Protein AF-J9Y4P2-F1 (afdb_monomer_lite)

Sequence (77 aa):
FLSGVACFGFGAFHVTGLYGPGIWVSDPYGLTGRVQAVNPAWGVEGFDPFVPGGIASHHIAAGTLGILAGLFYLSVR

Organism: NCBI:txid101014

Radius of gyration: 14.54 Å; chains: 1; bounding box: 33×17×46 Å

Structure (mmCIF, N/CA/C/O backbone):
data_AF-J9Y4P2-F1
#
_entry.id   AF-J9Y4P2-F1
#
loop_
_atom_site.group_PDB
_atom_site.id
_atom_site.type_symbol
_atom_site.label_atom_id
_atom_site.label_alt_id
_atom_site.label_comp_id
_atom_site.label_asym_id
_atom_site.label_entity_id
_atom_site.label_seq_id
_atom_site.pdbx_PDB_ins_code
_atom_site.Cartn_x
_atom_site.Cartn_y
_atom_site.Cartn_z
_atom_site.occupancy
_atom_site.B_iso_or_equiv
_atom_site.auth_seq_id
_atom_site.auth_comp_id
_atom_site.auth_asym_id
_atom_site.auth_atom_id
_atom_site.pdbx_PDB_model_num
ATOM 1 N N . PHE A 1 1 ? 10.770 4.337 -12.421 1.00 98.25 1 PHE A N 1
ATOM 2 C CA . PHE A 1 1 ? 11.463 3.280 -11.654 1.00 98.25 1 PHE A CA 1
ATOM 3 C C . PHE A 1 1 ? 11.510 3.612 -10.166 1.00 98.25 1 PHE A C 1
ATOM 5 O O . PHE A 1 1 ? 10.805 2.960 -9.409 1.00 98.25 1 PHE A O 1
ATOM 12 N N . LEU 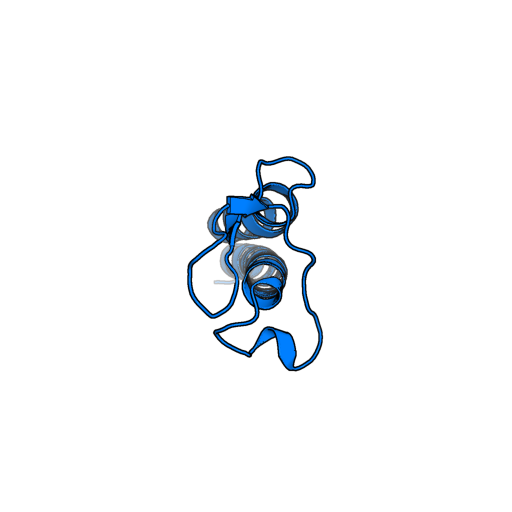A 1 2 ? 12.254 4.646 -9.741 1.00 98.69 2 LEU A N 1
ATOM 13 C CA . LEU A 1 2 ? 12.423 4.980 -8.315 1.00 98.69 2 LEU A CA 1
ATOM 14 C C . LEU A 1 2 ? 11.097 5.205 -7.574 1.00 98.69 2 LEU A C 1
ATOM 16 O O . LEU A 1 2 ? 10.898 4.630 -6.510 1.00 98.69 2 LEU A O 1
ATOM 20 N N . SER A 1 3 ? 10.151 5.943 -8.166 1.00 98.69 3 SER A N 1
ATOM 21 C CA . SER A 1 3 ? 8.819 6.125 -7.570 1.00 98.69 3 SER A CA 1
ATOM 22 C C . SER A 1 3 ? 8.060 4.805 -7.385 1.00 98.69 3 SER A C 1
ATOM 24 O O . SER A 1 3 ? 7.322 4.664 -6.420 1.00 98.69 3 SER A O 1
ATOM 26 N N . GLY A 1 4 ? 8.273 3.819 -8.265 1.00 98.81 4 GLY A N 1
ATOM 27 C CA . GLY A 1 4 ? 7.697 2.479 -8.126 1.00 98.81 4 GLY A CA 1
ATOM 28 C C . GLY A 1 4 ? 8.296 1.712 -6.945 1.00 98.81 4 GLY A C 1
ATOM 29 O O . GLY A 1 4 ? 7.553 1.144 -6.153 1.00 98.81 4 GLY A O 1
ATOM 30 N N . VAL A 1 5 ? 9.623 1.771 -6.768 1.00 98.88 5 VAL A N 1
ATOM 31 C CA . VAL A 1 5 ? 10.312 1.181 -5.602 1.00 98.88 5 VAL A CA 1
ATOM 32 C C . VAL A 1 5 ? 9.831 1.823 -4.300 1.00 98.88 5 VAL A C 1
ATOM 34 O O . VAL A 1 5 ? 9.506 1.111 -3.352 1.00 98.88 5 VAL A O 1
ATOM 37 N N . ALA A 1 6 ? 9.730 3.154 -4.266 1.00 98.88 6 ALA A N 1
ATOM 38 C CA . ALA A 1 6 ? 9.234 3.881 -3.100 1.00 98.88 6 ALA A CA 1
ATOM 39 C C . ALA A 1 6 ? 7.773 3.520 -2.775 1.00 98.88 6 ALA A C 1
ATOM 41 O O . ALA A 1 6 ? 7.453 3.233 -1.623 1.00 98.88 6 ALA A O 1
ATOM 42 N N . CYS A 1 7 ? 6.903 3.475 -3.790 1.00 98.88 7 CYS A N 1
ATOM 43 C CA . CYS A 1 7 ? 5.490 3.125 -3.639 1.00 98.88 7 CYS A CA 1
ATOM 44 C C . CYS A 1 7 ? 5.311 1.685 -3.135 1.00 98.88 7 CYS A C 1
ATOM 46 O O . CYS A 1 7 ? 4.610 1.465 -2.145 1.00 98.88 7 CYS A O 1
ATOM 48 N N . PHE A 1 8 ? 6.018 0.726 -3.743 1.00 98.88 8 PHE A N 1
ATOM 49 C CA . PHE A 1 8 ? 5.989 -0.671 -3.317 1.00 98.88 8 PHE A CA 1
ATOM 50 C C . PHE A 1 8 ? 6.466 -0.816 -1.871 1.00 98.88 8 PHE A C 1
ATOM 52 O O . PHE A 1 8 ? 5.788 -1.450 -1.069 1.00 98.88 8 PHE A O 1
ATOM 59 N N . GLY A 1 9 ? 7.600 -0.203 -1.517 1.00 98.75 9 GLY A N 1
ATOM 60 C CA . GLY A 1 9 ? 8.145 -0.287 -0.163 1.00 98.75 9 GLY A CA 1
ATOM 61 C C . GLY A 1 9 ? 7.204 0.301 0.891 1.00 98.75 9 GLY A C 1
ATOM 62 O O . GLY A 1 9 ? 7.002 -0.301 1.947 1.00 98.75 9 GLY A O 1
ATOM 63 N N . PHE A 1 10 ? 6.568 1.436 0.591 1.00 98.88 10 PHE A N 1
ATOM 64 C CA . PHE A 1 10 ? 5.564 2.023 1.475 1.00 98.88 10 PHE A CA 1
ATOM 65 C C . PHE A 1 10 ? 4.373 1.075 1.690 1.00 98.88 10 PHE A C 1
ATOM 67 O O . PHE A 1 10 ? 4.015 0.798 2.835 1.00 98.88 10 PHE A O 1
ATOM 74 N N . GLY A 1 11 ? 3.805 0.516 0.617 1.00 98.75 11 GLY A N 1
ATOM 75 C CA . GLY A 1 11 ? 2.693 -0.433 0.719 1.00 98.75 11 GLY A CA 1
ATOM 76 C C . GLY A 1 11 ? 3.072 -1.725 1.444 1.00 98.75 11 GLY A C 1
ATOM 77 O O . GLY A 1 11 ? 2.391 -2.124 2.382 1.00 98.75 11 GLY A O 1
ATOM 78 N N . ALA A 1 12 ? 4.174 -2.357 1.039 1.00 98.81 12 ALA A N 1
ATOM 79 C CA . ALA A 1 12 ? 4.569 -3.690 1.488 1.00 98.81 12 ALA A CA 1
ATOM 80 C C . ALA A 1 12 ? 5.104 -3.735 2.925 1.00 98.81 12 ALA A C 1
ATOM 82 O O . ALA A 1 12 ? 4.951 -4.765 3.583 1.00 98.81 12 ALA A O 1
ATOM 83 N N . PHE A 1 13 ? 5.723 -2.653 3.411 1.00 98.75 13 PHE A N 1
ATOM 84 C CA . PHE A 1 13 ? 6.395 -2.638 4.715 1.00 98.75 13 PHE A CA 1
ATOM 85 C C . PHE A 1 13 ? 5.782 -1.653 5.706 1.00 98.75 13 PHE A C 1
ATOM 87 O O . PHE A 1 13 ? 5.536 -2.023 6.854 1.00 98.75 13 PHE A O 1
ATOM 94 N N . HIS A 1 14 ? 5.544 -0.408 5.281 1.00 98.81 14 HIS A N 1
ATOM 95 C CA . HIS A 1 14 ? 5.063 0.638 6.180 1.00 98.81 14 HIS A CA 1
ATOM 96 C C . HIS A 1 14 ? 3.581 0.452 6.514 1.00 98.81 14 HIS A C 1
ATOM 98 O O . HIS A 1 14 ? 3.237 0.351 7.689 1.00 98.81 14 HIS A O 1
ATOM 104 N N . VAL A 1 15 ? 2.717 0.362 5.495 1.00 98.81 15 VAL A N 1
ATOM 105 C CA . VAL A 1 15 ? 1.252 0.279 5.667 1.00 98.81 15 VAL A CA 1
ATOM 106 C C . VAL A 1 15 ? 0.817 -1.057 6.270 1.00 98.81 15 VAL A C 1
ATOM 108 O O . VAL A 1 15 ? -0.035 -1.096 7.158 1.00 98.81 15 VAL A O 1
ATOM 111 N N . THR A 1 16 ? 1.427 -2.157 5.828 1.00 98.81 16 THR A N 1
ATOM 112 C CA . THR A 1 16 ? 1.142 -3.501 6.361 1.00 98.81 16 THR A CA 1
ATOM 113 C C . THR A 1 16 ? 1.576 -3.676 7.809 1.00 98.81 16 THR A C 1
ATOM 115 O O . THR A 1 16 ? 1.141 -4.617 8.464 1.00 98.81 16 THR A O 1
ATOM 118 N N . GLY A 1 17 ? 2.454 -2.806 8.311 1.00 98.62 17 GLY A N 1
ATOM 119 C CA . GLY A 1 17 ? 3.086 -2.967 9.613 1.00 98.62 17 GLY A CA 1
ATOM 120 C C . GLY A 1 17 ? 4.124 -4.095 9.669 1.00 98.62 17 GLY A C 1
ATOM 121 O O . GLY A 1 17 ? 4.623 -4.394 10.749 1.00 98.62 17 GLY A O 1
ATOM 122 N N . LEU A 1 18 ? 4.476 -4.719 8.535 1.00 98.25 18 LEU A N 1
ATOM 123 C CA . LEU A 1 18 ? 5.489 -5.782 8.493 1.00 98.25 18 LEU A CA 1
ATOM 124 C C . LEU A 1 18 ? 6.872 -5.262 8.914 1.00 98.25 18 LEU A C 1
ATOM 126 O O . LEU A 1 18 ? 7.621 -5.954 9.599 1.00 98.25 18 LEU A O 1
ATOM 130 N N . TYR A 1 19 ? 7.208 -4.042 8.492 1.00 98.25 19 TYR A N 1
ATOM 131 C CA . TYR A 1 19 ? 8.432 -3.347 8.889 1.00 98.25 19 TYR A CA 1
ATOM 132 C C . TYR A 1 19 ? 8.169 -1.835 8.973 1.00 98.25 19 TYR A C 1
ATOM 134 O O . TYR A 1 19 ? 8.840 -1.006 8.359 1.00 98.25 19 TYR A O 1
ATOM 142 N N . GLY A 1 20 ? 7.114 -1.482 9.705 1.00 98.00 20 GLY A N 1
ATOM 143 C CA . GLY A 1 20 ? 6.676 -0.112 9.932 1.00 98.00 20 GLY A CA 1
ATOM 144 C C . GLY A 1 20 ? 5.525 -0.056 10.936 1.00 98.00 20 GLY A C 1
ATOM 145 O O . GLY A 1 20 ? 5.084 -1.095 11.421 1.00 98.00 20 GLY A O 1
ATOM 146 N N . PRO A 1 21 ? 5.043 1.144 11.287 1.00 98.38 21 PRO A N 1
ATOM 147 C CA . PRO A 1 21 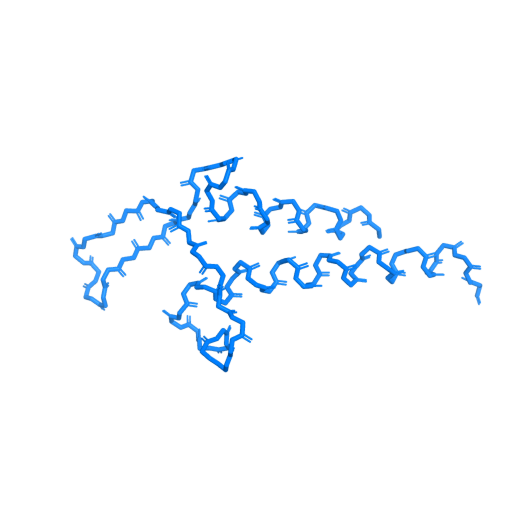? 4.015 1.297 12.312 1.00 98.3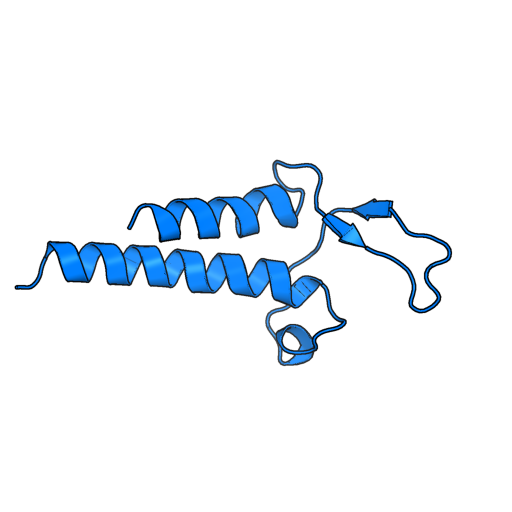8 21 PRO A CA 1
ATOM 148 C C . PRO A 1 21 ? 2.595 0.954 11.828 1.00 98.38 21 PRO A C 1
ATOM 150 O O . PRO A 1 21 ? 1.697 0.840 12.656 1.00 98.38 21 PRO A O 1
ATOM 153 N N . GLY A 1 22 ? 2.367 0.795 10.521 1.00 98.69 22 GLY A N 1
ATOM 154 C CA . GLY A 1 22 ? 1.024 0.789 9.946 1.00 98.69 22 GLY A CA 1
ATOM 155 C C . GLY A 1 22 ? 0.504 2.207 9.701 1.00 98.69 22 GLY A C 1
ATOM 156 O O . GLY A 1 22 ? 1.283 3.153 9.585 1.00 98.69 22 GLY A O 1
ATOM 157 N N . ILE A 1 23 ? -0.817 2.365 9.618 1.00 98.81 23 ILE A N 1
ATOM 158 C CA . ILE A 1 23 ? -1.478 3.656 9.362 1.00 98.81 23 ILE A CA 1
ATOM 159 C C . ILE A 1 23 ? -2.606 3.910 10.362 1.00 98.81 23 ILE A C 1
ATOM 161 O O . ILE A 1 23 ? -3.002 3.021 11.113 1.00 98.81 23 ILE A O 1
ATOM 165 N N . TRP A 1 24 ? -3.133 5.133 10.381 1.00 98.75 24 TRP A N 1
ATOM 166 C CA . TRP A 1 24 ? -4.317 5.460 11.169 1.00 98.75 24 TRP A CA 1
ATOM 167 C C . TRP A 1 24 ? -5.562 4.746 10.630 1.00 98.75 24 TRP A C 1
ATOM 169 O O . TRP A 1 24 ? -5.859 4.820 9.438 1.00 98.75 24 TRP A O 1
ATOM 179 N N . VAL A 1 25 ? -6.308 4.102 11.522 1.00 98.50 25 VAL A N 1
ATOM 180 C CA . VAL A 1 25 ? -7.619 3.494 11.264 1.00 98.50 25 VAL A CA 1
ATOM 181 C C . VAL A 1 25 ? -8.569 3.836 12.410 1.00 98.50 25 VAL A C 1
ATOM 183 O O . VAL A 1 25 ? -8.129 4.171 13.510 1.00 98.50 25 VAL A O 1
ATOM 186 N N . SER A 1 26 ? -9.875 3.754 12.172 1.00 98.38 26 SER A N 1
ATOM 187 C CA . SER A 1 26 ? -10.897 4.009 13.190 1.00 98.38 26 SER A CA 1
ATOM 188 C C . SER A 1 26 ? -12.122 3.131 12.964 1.00 98.38 26 SER A C 1
ATOM 190 O O . SER A 1 26 ? -12.324 2.611 11.867 1.00 98.38 26 SER A O 1
ATOM 192 N N . ASP A 1 27 ? -12.957 2.998 13.992 1.00 97.81 27 ASP A N 1
ATOM 193 C CA . ASP A 1 27 ? -14.333 2.536 13.818 1.00 97.81 27 ASP A CA 1
ATOM 194 C C . ASP A 1 27 ? -15.168 3.546 12.997 1.00 97.81 27 ASP A C 1
ATOM 196 O O . ASP A 1 27 ? -14.781 4.719 12.900 1.00 97.81 27 ASP A O 1
ATOM 200 N N . PRO A 1 28 ? -16.330 3.124 12.454 1.00 97.94 28 PRO A N 1
ATOM 201 C CA . PRO A 1 28 ? -17.177 3.968 11.606 1.00 97.94 28 PRO A CA 1
ATOM 202 C C . PRO A 1 28 ? -17.694 5.258 12.259 1.00 97.94 28 PRO A C 1
ATOM 204 O O . PRO A 1 28 ? -18.099 6.170 11.542 1.00 97.94 28 PRO A O 1
ATOM 207 N N . TYR A 1 29 ? -17.694 5.350 13.591 1.00 97.94 29 TYR A N 1
ATOM 208 C CA . TYR A 1 29 ? -18.149 6.525 14.337 1.00 97.94 29 TYR A CA 1
ATOM 209 C C . TYR A 1 29 ? -16.998 7.430 14.797 1.00 97.94 29 TYR A C 1
ATOM 211 O O . TYR A 1 29 ? -17.251 8.466 15.410 1.00 97.94 29 TYR A O 1
ATOM 219 N N . GLY A 1 30 ? -15.742 7.081 14.502 1.00 97.88 30 GLY A N 1
ATOM 220 C CA . GLY A 1 30 ? -14.594 7.928 14.832 1.00 97.88 30 GLY A CA 1
ATOM 221 C C . GLY A 1 30 ? -14.238 7.967 16.323 1.00 97.88 30 GLY A C 1
ATOM 222 O O . GLY A 1 30 ? -13.641 8.944 16.770 1.00 97.88 30 GLY A O 1
ATOM 223 N N . LEU A 1 31 ? -14.618 6.954 17.108 1.00 98.50 31 LEU A N 1
ATOM 224 C CA . LEU A 1 31 ? -14.506 6.975 18.574 1.00 98.50 31 LEU A CA 1
ATOM 225 C C . LEU A 1 31 ? -13.251 6.271 19.111 1.00 98.50 31 LEU A C 1
ATOM 227 O O . LEU A 1 31 ? -12.816 6.536 20.229 1.00 98.50 31 LEU A O 1
ATOM 231 N N . THR A 1 32 ? -12.668 5.366 18.329 1.00 98.38 32 THR A N 1
ATOM 232 C CA . THR A 1 32 ? -11.599 4.440 18.744 1.00 98.38 32 THR A CA 1
ATOM 233 C C . THR A 1 32 ? -10.414 4.450 17.777 1.00 98.38 32 THR A C 1
ATOM 235 O O . THR A 1 32 ? -9.751 3.435 17.554 1.00 98.38 32 THR A O 1
ATOM 238 N N . GLY A 1 33 ? -10.133 5.620 17.199 1.00 98.44 33 GLY A N 1
ATOM 239 C CA . GLY A 1 33 ? -9.044 5.808 16.249 1.00 98.44 33 GLY A CA 1
ATOM 240 C C . GLY A 1 33 ? -7.664 5.508 16.841 1.00 98.44 33 GLY A C 1
ATOM 241 O O . GLY A 1 33 ? -7.343 5.923 17.957 1.00 98.44 33 GLY A O 1
ATOM 242 N N . ARG A 1 34 ? -6.841 4.777 16.086 1.00 98.62 34 ARG A N 1
ATOM 243 C CA . ARG A 1 34 ? -5.459 4.437 16.454 1.00 98.62 34 ARG A CA 1
ATOM 244 C C . ARG A 1 34 ? -4.629 4.074 15.228 1.00 98.62 34 ARG A C 1
ATOM 246 O O . ARG A 1 34 ? -5.162 3.758 14.169 1.00 98.62 34 ARG A O 1
ATOM 253 N N . VAL A 1 35 ? -3.309 4.059 15.388 1.00 98.75 35 VAL A N 1
ATOM 254 C CA . VAL A 1 35 ? -2.404 3.475 14.389 1.00 98.75 35 VAL A CA 1
ATOM 255 C C . VAL A 1 35 ? -2.472 1.947 14.470 1.00 98.75 35 VAL A C 1
ATOM 257 O O . VAL A 1 35 ? -2.434 1.385 15.567 1.00 98.75 35 VAL A O 1
ATOM 260 N N . GLN A 1 36 ? -2.585 1.274 13.325 1.00 98.62 36 GLN A N 1
ATOM 261 C CA . GLN A 1 36 ? -2.623 -0.183 13.236 1.00 98.62 36 GLN A CA 1
ATOM 262 C C . GLN A 1 36 ? -2.028 -0.691 11.914 1.00 98.62 36 GLN A C 1
ATOM 264 O O . GLN A 1 36 ? -2.110 -0.034 10.876 1.00 98.62 36 GLN A O 1
ATOM 269 N N . ALA A 1 37 ? -1.485 -1.909 11.950 1.00 98.69 37 ALA A N 1
ATOM 270 C CA . ALA A 1 37 ? -1.195 -2.706 10.764 1.00 98.69 37 ALA A CA 1
ATOM 271 C C . ALA A 1 37 ? -2.472 -2.987 9.947 1.00 98.69 37 ALA A C 1
ATOM 273 O O . ALA A 1 37 ? -3.538 -3.266 10.512 1.00 98.69 37 ALA A O 1
ATOM 274 N N . VAL A 1 38 ? -2.347 -2.952 8.618 1.00 98.62 38 VAL A N 1
ATOM 275 C CA . VAL A 1 38 ? -3.448 -3.189 7.674 1.00 98.62 38 VAL A CA 1
ATOM 276 C C . VAL A 1 38 ? -3.121 -4.373 6.767 1.00 98.62 38 VAL A C 1
ATOM 278 O O . VAL A 1 38 ? -2.141 -4.353 6.027 1.00 98.62 38 VAL A O 1
ATOM 281 N N . ASN A 1 39 ? -3.970 -5.399 6.785 1.00 98.62 39 ASN A N 1
ATOM 282 C CA . ASN A 1 39 ? -3.865 -6.505 5.836 1.00 98.62 39 ASN A CA 1
ATOM 283 C C . ASN A 1 39 ? -4.392 -6.059 4.456 1.00 98.62 39 ASN A C 1
ATOM 285 O O . ASN A 1 39 ? -5.495 -5.504 4.403 1.00 98.62 39 ASN A O 1
ATOM 289 N N . PRO A 1 40 ? -3.658 -6.274 3.348 1.00 98.75 40 PRO A N 1
ATOM 290 C CA . PRO A 1 40 ? -4.148 -5.927 2.020 1.00 98.75 40 PRO A CA 1
ATOM 291 C C . PRO A 1 40 ? -5.403 -6.718 1.641 1.00 98.75 40 PRO A C 1
ATOM 293 O O . PRO A 1 40 ? -5.503 -7.919 1.894 1.00 98.75 40 PRO A O 1
ATOM 296 N N . ALA A 1 41 ? -6.332 -6.029 0.981 1.00 98.69 41 ALA A N 1
ATOM 297 C CA . ALA A 1 41 ? -7.515 -6.620 0.371 1.00 98.69 41 ALA A CA 1
ATOM 298 C C . ALA A 1 41 ? -7.317 -6.718 -1.146 1.00 98.69 41 ALA A C 1
ATOM 300 O O . ALA A 1 41 ? -6.966 -5.728 -1.793 1.00 98.69 41 ALA A O 1
ATOM 301 N N . TRP A 1 42 ? -7.521 -7.913 -1.700 1.00 98.56 42 TRP A N 1
ATOM 302 C CA . TRP A 1 42 ? -7.273 -8.211 -3.117 1.00 98.56 42 TRP A CA 1
ATOM 303 C C . TRP A 1 42 ? -8.554 -8.442 -3.922 1.00 98.56 42 TRP A C 1
ATOM 305 O O . TRP A 1 42 ? -8.484 -8.529 -5.148 1.00 98.56 42 TRP A O 1
ATOM 315 N N . GLY A 1 43 ? -9.705 -8.574 -3.256 1.00 98.50 43 GLY A N 1
ATOM 316 C CA . GLY A 1 43 ? -10.999 -8.672 -3.914 1.00 98.50 43 GLY A CA 1
ATOM 317 C C . GLY A 1 43 ? -11.570 -7.301 -4.279 1.00 98.50 43 GLY A C 1
ATOM 318 O O . GLY A 1 43 ? -10.884 -6.276 -4.271 1.00 98.50 43 GLY A O 1
ATOM 319 N N . VAL A 1 44 ? -12.862 -7.284 -4.607 1.00 98.44 44 VAL A N 1
ATOM 320 C CA . VAL A 1 44 ? -13.585 -6.060 -4.996 1.00 98.44 44 VAL A CA 1
ATOM 321 C C . VAL A 1 44 ? -13.660 -5.038 -3.862 1.00 98.44 44 VAL A C 1
ATOM 323 O O . VAL A 1 44 ? -13.689 -3.837 -4.112 1.00 98.44 44 VAL A O 1
ATOM 326 N N . GLU A 1 45 ? -13.623 -5.502 -2.616 1.00 98.19 45 GLU A N 1
ATOM 327 C CA . GLU A 1 45 ? -13.597 -4.673 -1.414 1.00 98.19 45 GLU A CA 1
ATOM 328 C C . GLU A 1 45 ? -12.341 -3.794 -1.322 1.00 98.19 45 GLU A C 1
ATOM 330 O O . GLU A 1 45 ? -12.364 -2.772 -0.649 1.00 98.19 45 GLU A O 1
ATOM 335 N N . GLY A 1 46 ? -11.262 -4.126 -2.043 1.00 98.50 46 GLY A N 1
ATOM 336 C CA . GLY A 1 46 ? -10.080 -3.266 -2.150 1.00 98.50 46 GLY A CA 1
ATOM 337 C C . GLY A 1 46 ? -10.329 -1.949 -2.899 1.00 98.50 46 GLY A C 1
ATOM 338 O O . GLY A 1 46 ? -9.499 -1.046 -2.827 1.00 98.50 46 GLY A O 1
ATOM 339 N N . PHE A 1 47 ? -11.458 -1.823 -3.604 1.00 98.44 47 PHE A N 1
ATOM 340 C CA . PHE A 1 47 ? -11.878 -0.588 -4.275 1.00 98.44 47 PHE A CA 1
ATOM 341 C C . PHE A 1 47 ? -12.905 0.216 -3.463 1.00 98.44 47 PHE A C 1
ATOM 343 O O . PHE A 1 47 ? -13.291 1.305 -3.891 1.00 98.44 47 PHE A O 1
ATOM 350 N N . ASP A 1 48 ? -13.350 -0.292 -2.310 1.00 98.56 48 ASP A N 1
ATOM 351 C CA . ASP A 1 48 ? -14.210 0.459 -1.397 1.00 98.56 48 ASP A CA 1
ATOM 352 C C . ASP A 1 48 ? -13.382 1.564 -0.708 1.00 98.56 48 ASP A C 1
ATOM 354 O O . ASP A 1 48 ? -12.382 1.260 -0.048 1.00 98.56 48 ASP A O 1
ATOM 358 N N . PRO A 1 49 ? -13.775 2.847 -0.821 1.00 98.38 49 PRO A N 1
ATOM 359 C CA . PRO A 1 49 ? -13.033 3.959 -0.226 1.00 98.38 49 PRO A CA 1
ATOM 360 C C . PRO A 1 49 ? -12.969 3.928 1.311 1.00 98.38 49 PRO A C 1
ATOM 362 O O . PRO A 1 49 ? -12.177 4.674 1.889 1.00 98.38 49 PRO A O 1
ATOM 365 N N . PHE A 1 50 ? -13.769 3.091 1.978 1.00 98.19 50 PHE A N 1
ATOM 366 C CA . PHE A 1 50 ? -13.785 2.946 3.436 1.00 98.19 50 PHE A CA 1
ATOM 367 C C . PHE A 1 50 ? -13.108 1.659 3.937 1.00 98.19 50 PHE A C 1
ATOM 369 O O . PHE A 1 50 ? -13.023 1.451 5.150 1.00 98.19 50 PHE A O 1
ATOM 376 N N . VAL A 1 51 ? -12.579 0.814 3.043 1.00 98.19 51 VAL A N 1
ATOM 377 C CA . VAL A 1 51 ? -11.824 -0.392 3.413 1.00 98.19 51 VAL A CA 1
ATOM 378 C C . VAL A 1 51 ? -10.318 -0.115 3.292 1.00 98.19 51 VAL A C 1
ATOM 380 O O . VAL A 1 51 ? -9.771 -0.077 2.189 1.00 98.19 51 VAL A O 1
ATOM 383 N N . PRO A 1 52 ? -9.579 0.026 4.412 1.00 98.56 52 PRO A N 1
ATOM 384 C CA . PRO A 1 52 ? -8.168 0.425 4.377 1.00 98.56 52 PRO A CA 1
ATOM 385 C C . PRO A 1 52 ? -7.260 -0.603 3.689 1.00 98.56 52 PRO A C 1
ATOM 387 O O . PRO A 1 52 ? -6.195 -0.241 3.188 1.00 98.56 52 PRO A O 1
ATOM 390 N N . GLY A 1 53 ? -7.682 -1.871 3.614 1.00 98.69 53 GLY A N 1
ATOM 391 C CA . GLY A 1 53 ? -6.960 -2.924 2.894 1.00 98.69 53 GLY A CA 1
ATOM 392 C C . GLY A 1 53 ? -6.684 -2.583 1.425 1.00 98.69 53 GLY A C 1
ATOM 393 O O . GLY A 1 53 ? -5.662 -3.021 0.892 1.00 98.69 53 GLY A O 1
ATOM 394 N N . GLY A 1 54 ? -7.529 -1.751 0.804 1.00 98.75 54 GLY A N 1
ATOM 395 C CA . GLY A 1 54 ? -7.328 -1.231 -0.549 1.00 98.75 54 GLY A CA 1
ATOM 396 C C . GLY A 1 54 ? -6.095 -0.335 -0.700 1.00 98.75 54 GLY A C 1
ATOM 397 O O . GLY A 1 54 ? -5.439 -0.333 -1.738 1.00 98.75 54 GLY A O 1
ATOM 398 N N . ILE A 1 55 ? -5.706 0.391 0.353 1.00 98.81 55 ILE A N 1
ATOM 399 C CA . ILE A 1 55 ? -4.548 1.299 0.321 1.00 98.81 55 ILE A CA 1
ATOM 400 C C . ILE A 1 55 ? -3.249 0.499 0.169 1.00 98.81 55 ILE A C 1
ATOM 402 O O . ILE A 1 55 ? -2.390 0.854 -0.646 1.00 98.81 55 ILE A O 1
ATOM 406 N N . ALA A 1 56 ? -3.114 -0.587 0.938 1.00 98.75 56 ALA A N 1
ATOM 407 C CA . ALA A 1 56 ? -1.950 -1.465 0.887 1.00 98.75 56 ALA A CA 1
ATOM 408 C C . ALA A 1 56 ? -1.855 -2.186 -0.465 1.00 98.75 56 ALA A C 1
ATOM 410 O O . ALA A 1 56 ? -0.801 -2.144 -1.105 1.00 98.75 56 ALA A O 1
ATOM 411 N N . SER A 1 57 ? -2.951 -2.797 -0.935 1.00 98.88 57 SER A N 1
ATOM 412 C CA . SER A 1 57 ? -2.967 -3.499 -2.224 1.00 98.88 57 SER A CA 1
ATOM 413 C C . SER A 1 57 ? -2.723 -2.554 -3.401 1.00 98.88 57 SER A C 1
ATOM 415 O O . SER A 1 57 ? -1.939 -2.897 -4.289 1.00 98.88 57 SER A O 1
ATOM 417 N N . HIS A 1 58 ? -3.278 -1.336 -3.370 1.00 98.88 58 HIS A N 1
ATOM 418 C CA . HIS A 1 58 ? -2.992 -0.294 -4.357 1.00 98.88 58 HIS A CA 1
ATOM 419 C C . HIS A 1 58 ? -1.496 0.027 -4.436 1.00 98.88 58 HIS A C 1
ATOM 421 O O . HIS A 1 58 ? -0.924 -0.015 -5.522 1.00 98.88 58 HIS A O 1
ATOM 427 N N . HIS A 1 59 ? -0.841 0.315 -3.307 1.00 98.94 59 HIS A N 1
ATOM 428 C CA . HIS A 1 59 ? 0.579 0.686 -3.303 1.00 98.94 59 HIS A CA 1
ATOM 429 C C . HIS A 1 59 ? 1.490 -0.459 -3.744 1.00 98.94 59 HIS A C 1
ATOM 431 O O . HIS A 1 59 ? 2.453 -0.239 -4.479 1.00 98.94 59 HIS A O 1
ATOM 437 N N . ILE A 1 60 ? 1.175 -1.690 -3.340 1.00 98.88 60 ILE A N 1
ATOM 438 C CA . ILE A 1 60 ? 1.915 -2.872 -3.785 1.00 98.88 60 ILE A CA 1
ATOM 439 C C . ILE A 1 60 ? 1.770 -3.030 -5.305 1.00 98.88 60 ILE A C 1
ATOM 441 O O . ILE A 1 60 ? 2.776 -3.069 -6.013 1.00 98.88 60 ILE A O 1
ATOM 445 N N . ALA A 1 61 ? 0.539 -3.047 -5.825 1.00 98.88 61 ALA A N 1
ATOM 446 C CA . ALA A 1 61 ? 0.280 -3.262 -7.247 1.00 98.88 61 ALA A CA 1
ATOM 447 C C . ALA A 1 61 ? 0.821 -2.120 -8.127 1.00 98.88 61 ALA A C 1
ATOM 449 O O . ALA A 1 61 ? 1.549 -2.367 -9.093 1.00 98.88 61 ALA A O 1
ATOM 450 N N . ALA A 1 62 ? 0.513 -0.867 -7.781 1.00 98.88 62 ALA A N 1
ATOM 451 C CA . ALA A 1 62 ? 0.984 0.311 -8.506 1.00 98.88 62 ALA A CA 1
ATOM 452 C C . ALA A 1 62 ? 2.510 0.454 -8.420 1.00 98.88 62 ALA A C 1
ATOM 454 O O . ALA A 1 62 ? 3.151 0.798 -9.414 1.00 98.88 62 ALA A O 1
ATOM 455 N N . GLY A 1 63 ? 3.107 0.136 -7.267 1.00 98.88 63 GLY A N 1
ATOM 456 C CA . GLY A 1 63 ? 4.554 0.117 -7.083 1.00 98.88 63 GLY A CA 1
ATOM 457 C C . GLY A 1 63 ? 5.241 -0.896 -7.997 1.00 98.88 63 GLY A C 1
ATOM 458 O O . GLY A 1 63 ? 6.158 -0.529 -8.737 1.00 98.88 63 GLY A O 1
ATOM 459 N N . THR A 1 64 ? 4.755 -2.142 -8.026 1.00 98.88 64 THR A N 1
ATOM 460 C CA . THR A 1 64 ? 5.255 -3.183 -8.939 1.00 98.88 64 THR A CA 1
ATOM 461 C C . THR A 1 64 ? 5.130 -2.751 -10.400 1.00 98.88 64 THR A C 1
ATOM 463 O O . THR A 1 64 ? 6.114 -2.803 -11.141 1.00 98.88 64 THR A O 1
ATOM 466 N N . LEU A 1 65 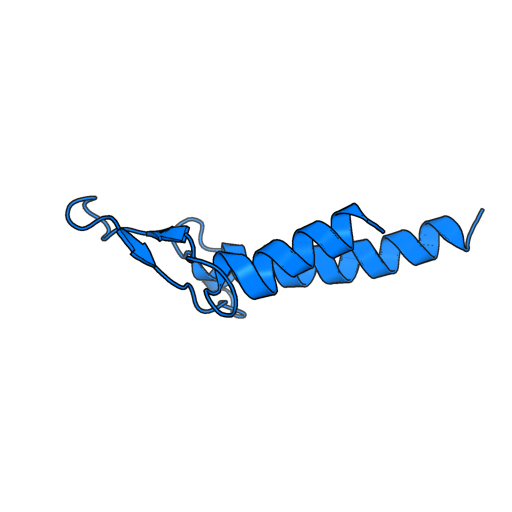? 3.961 -2.258 -10.818 1.00 98.88 65 LEU A N 1
ATOM 467 C CA . LEU A 1 65 ? 3.766 -1.802 -12.195 1.00 98.88 65 LEU A CA 1
ATOM 468 C C . LEU A 1 65 ? 4.662 -0.598 -12.534 1.00 98.88 65 LEU A C 1
ATOM 470 O O . LEU A 1 65 ? 5.237 -0.549 -13.619 1.00 98.88 65 LEU A O 1
ATOM 474 N N . GLY A 1 66 ? 4.851 0.342 -11.606 1.00 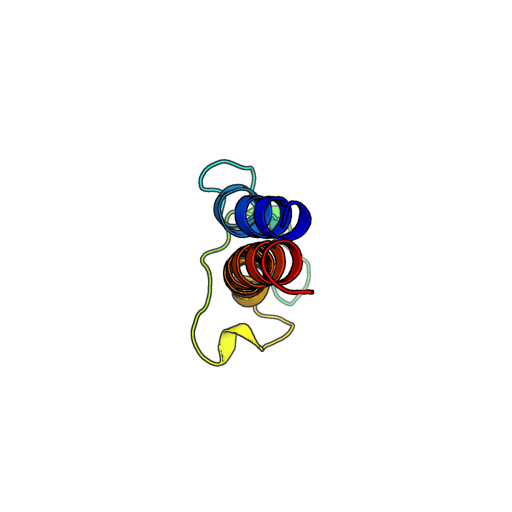98.81 66 GLY A N 1
ATOM 475 C CA . GLY A 1 66 ? 5.722 1.508 -11.780 1.00 98.81 66 GLY A CA 1
ATOM 476 C C . GLY A 1 66 ? 7.213 1.164 -11.882 1.00 98.81 66 GLY A C 1
ATOM 477 O O . GLY A 1 66 ? 7.979 1.891 -12.530 1.00 98.81 66 GLY A O 1
ATOM 478 N N . ILE A 1 67 ? 7.644 0.051 -11.280 1.00 98.88 67 ILE A N 1
ATOM 479 C CA . ILE A 1 67 ? 8.983 -0.516 -11.485 1.00 98.88 67 ILE A CA 1
ATOM 480 C C . ILE A 1 67 ? 9.101 -1.033 -12.919 1.00 98.88 67 ILE A C 1
ATOM 482 O O . ILE A 1 67 ? 10.001 -0.594 -13.636 1.00 98.88 67 ILE A O 1
ATOM 486 N N . LEU A 1 68 ? 8.174 -1.897 -13.348 1.00 98.88 68 LEU A N 1
ATOM 487 C CA . LEU A 1 68 ? 8.179 -2.501 -14.686 1.00 98.88 68 LEU A CA 1
ATOM 488 C C . LEU A 1 68 ? 8.102 -1.439 -15.790 1.00 98.88 68 LEU A C 1
ATOM 490 O O . LEU A 1 68 ? 8.957 -1.402 -16.672 1.00 98.88 68 LEU A O 1
ATOM 494 N N . ALA A 1 69 ? 7.141 -0.520 -15.696 1.00 98.75 69 ALA A N 1
ATOM 495 C CA . ALA A 1 69 ? 7.008 0.600 -16.622 1.00 98.75 69 ALA A CA 1
ATOM 496 C C . ALA A 1 69 ? 8.251 1.502 -16.586 1.00 98.75 69 ALA A C 1
A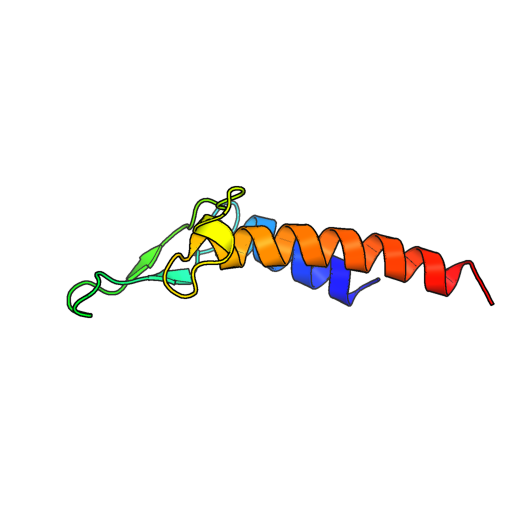TOM 498 O O . ALA A 1 69 ? 8.734 1.953 -17.619 1.00 98.75 69 ALA A O 1
ATOM 499 N N . GLY A 1 70 ? 8.822 1.724 -15.399 1.00 98.62 70 GLY A N 1
ATOM 500 C CA . GLY A 1 70 ? 10.066 2.467 -15.246 1.00 98.62 70 GLY A CA 1
ATOM 501 C C . GLY A 1 70 ? 11.245 1.847 -15.994 1.00 98.62 70 GLY A C 1
ATOM 502 O O . GLY A 1 70 ? 12.003 2.581 -16.616 1.00 98.62 70 GLY A O 1
ATOM 503 N N . LEU A 1 71 ? 11.397 0.524 -15.937 1.00 98.81 71 LEU A N 1
ATOM 504 C CA . LEU A 1 71 ? 12.424 -0.195 -16.696 1.00 98.81 71 LEU A CA 1
ATOM 505 C C . LEU A 1 71 ? 12.144 -0.145 -18.198 1.00 98.81 71 LEU A C 1
ATOM 507 O O . LEU A 1 71 ? 13.068 0.055 -18.984 1.00 98.81 71 LEU A O 1
ATOM 511 N N . PHE A 1 72 ? 10.877 -0.274 -18.592 1.00 98.69 72 PHE A N 1
ATOM 512 C CA . PHE A 1 72 ? 10.459 -0.162 -19.986 1.00 98.69 72 PHE A CA 1
ATOM 513 C C . PHE A 1 72 ? 10.852 1.196 -20.586 1.00 98.69 72 PHE A C 1
ATOM 515 O O . PHE A 1 72 ? 11.546 1.228 -21.597 1.00 98.69 72 PHE A O 1
ATOM 522 N N . TYR A 1 73 ? 10.515 2.306 -19.921 1.00 98.31 73 TYR A N 1
ATOM 523 C CA . TYR A 1 73 ? 10.868 3.656 -20.385 1.00 98.31 73 TYR A CA 1
ATOM 524 C C . TYR A 1 73 ? 12.376 3.939 -20.408 1.00 98.31 73 TYR A C 1
ATOM 526 O O . TYR A 1 73 ? 12.815 4.845 -21.105 1.00 98.31 73 TYR A O 1
ATOM 534 N N . LEU A 1 74 ? 13.183 3.187 -19.654 1.00 98.25 74 LEU A N 1
ATOM 535 C CA . LEU A 1 74 ? 14.645 3.252 -19.752 1.00 98.25 74 LEU A CA 1
ATOM 536 C C . LEU A 1 74 ? 15.196 2.420 -20.918 1.00 98.25 74 LEU A C 1
ATOM 538 O O . LEU A 1 74 ? 16.307 2.670 -21.378 1.00 98.25 74 LEU A O 1
ATOM 542 N N . SER A 1 75 ? 14.439 1.423 -21.372 1.00 98.38 75 SER A N 1
ATOM 543 C CA . SER A 1 75 ? 14.872 0.447 -22.376 1.00 98.38 75 SER A CA 1
ATOM 544 C C . SER A 1 75 ? 14.419 0.803 -23.794 1.00 98.38 75 SER A C 1
ATOM 546 O O . SER A 1 75 ? 15.008 0.323 -24.760 1.00 98.38 75 SER A O 1
ATOM 548 N N . VAL A 1 76 ? 13.371 1.619 -23.929 1.00 96.69 76 VAL A N 1
ATOM 549 C CA . VAL A 1 76 ? 12.714 1.940 -25.202 1.00 96.69 76 VAL A CA 1
ATOM 550 C C . VAL A 1 76 ? 12.799 3.443 -25.466 1.00 96.69 76 VAL A C 1
ATOM 552 O O . VAL A 1 76 ? 12.627 4.238 -24.545 1.00 96.69 76 VAL A O 1
ATOM 555 N N . ARG A 1 77 ? 13.099 3.817 -26.717 1.00 91.50 77 ARG A N 1
ATOM 556 C CA . ARG A 1 77 ? 13.130 5.211 -27.187 1.00 91.50 77 ARG A CA 1
ATOM 557 C C . ARG A 1 77 ? 11.801 5.641 -27.781 1.00 91.50 77 ARG A C 1
ATOM 559 O O . ARG A 1 77 ? 11.173 4.791 -28.449 1.00 91.50 77 ARG A O 1
#

InterPro domains:
  IPR000932 Photosystem antenna protein-like [PF00421] (1-77)
  IPR036001 Photosystem antenna protein-like superfamily [SSF161077] (1-77)

Foldseek 3Di:
DVVLQVLQCCLVPDQQVVPHQHAWDDDPVRPRIDHDGAAADDDPCLPVPNRSNVSSVCSNVSSVVCVVVVVVVVVDD

Secondary structure (DSSP, 8-state):
-HHHHHHHHIIIIIITSSSS--EEE--TTSSS-EEE--PPP-SGGGG-TT-THHHHHHHHHHHHHHHHHHHHHHH--

pLDDT: mean 98.48, std 0.87, range [91.5, 98.94]